Protein AF-A0A2H9P5M4-F1 (afdb_monomer)

pLDDT: mean 87.96, std 6.43, range [49.09, 94.44]

Secondary structure (DSSP, 8-state):
--S-HHHHHHHHHHHHHHH--SPPPGGGGS-SSTT-SS---STTHHHHHHHHHHHHHHHTTT----GGGG-

Sequence (71 aa):
MDIAPGKAVEKIAAKLEKDGLLKQPAWAVYKTGPARERVATEPGFWFKRAAGILRNFAANEGKPIGVQRLR

Nearest PDB structures (foldseek):
  6zu5-assembly1_ST0  TM=8.328E-01  e=1.203E-02  Paranosema locustae
  8p60-assembly1_ST0  TM=8.250E-01  e=2.560E-02  Spraguea lophii 42_110

Structure (mmCIF, N/CA/C/O backbone):
data_AF-A0A2H9P5M4-F1
#
_entry.id   AF-A0A2H9P5M4-F1
#
loop_
_atom_site.group_PDB
_atom_site.id
_atom_site.type_symbol
_atom_site.label_atom_id
_atom_site.label_alt_id
_at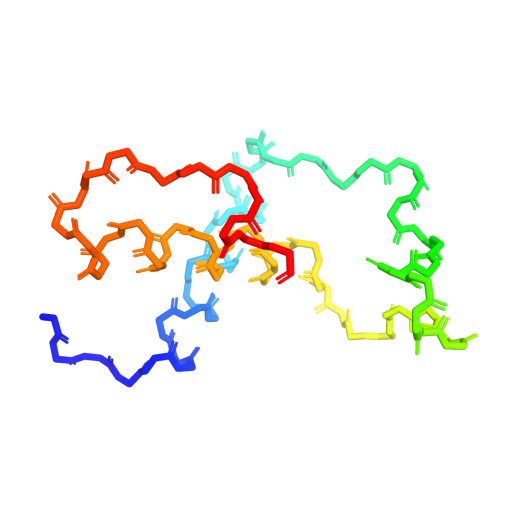om_site.label_comp_id
_atom_site.label_asym_id
_atom_site.label_entity_id
_atom_site.label_seq_id
_atom_site.pdbx_PDB_ins_code
_atom_site.Cartn_x
_atom_site.Cartn_y
_atom_site.Cartn_z
_atom_site.occupancy
_atom_site.B_iso_or_equiv
_atom_site.auth_seq_id
_atom_site.auth_comp_id
_atom_site.auth_asym_id
_atom_site.auth_atom_id
_atom_site.pdbx_PDB_model_num
ATOM 1 N N . MET A 1 1 ? -3.094 -2.691 18.897 1.00 49.09 1 MET A N 1
ATOM 2 C CA . MET A 1 1 ? -3.313 -3.901 18.070 1.00 49.09 1 MET A CA 1
ATOM 3 C C . MET A 1 1 ? -2.093 -4.791 18.220 1.00 49.09 1 MET A C 1
ATOM 5 O O . MET A 1 1 ? -1.039 -4.425 17.717 1.00 49.09 1 MET A O 1
ATOM 9 N N . ASP A 1 2 ? -2.223 -5.908 18.935 1.00 69.31 2 ASP A N 1
ATOM 10 C CA . ASP A 1 2 ? -1.133 -6.863 19.188 1.00 69.31 2 ASP A CA 1
ATOM 11 C C . ASP A 1 2 ? -0.957 -7.818 17.989 1.00 69.31 2 ASP A C 1
ATOM 13 O O . ASP A 1 2 ? -1.290 -8.997 18.019 1.00 69.31 2 ASP A O 1
ATOM 17 N N . ILE A 1 3 ? -0.580 -7.266 16.832 1.00 78.25 3 ILE A N 1
ATOM 18 C CA . ILE A 1 3 ? -0.285 -8.037 15.618 1.00 78.25 3 ILE A CA 1
ATOM 19 C C . ILE A 1 3 ? 1.008 -7.483 15.039 1.00 78.25 3 ILE A C 1
ATOM 21 O O . ILE A 1 3 ? 1.124 -6.278 14.807 1.00 78.25 3 ILE A O 1
ATOM 25 N N . ALA A 1 4 ? 1.965 -8.371 14.764 1.00 88.31 4 ALA A N 1
ATOM 26 C CA . ALA A 1 4 ? 3.208 -7.995 14.106 1.00 88.31 4 ALA A CA 1
ATOM 27 C C . ALA A 1 4 ? 2.911 -7.252 12.784 1.00 88.31 4 ALA A C 1
ATOM 29 O O . ALA A 1 4 ? 2.066 -7.706 12.004 1.00 88.31 4 ALA A O 1
ATOM 30 N N . PRO A 1 5 ? 3.598 -6.133 12.493 1.00 84.75 5 PRO A N 1
ATOM 31 C CA . PRO A 1 5 ? 3.241 -5.245 11.388 1.00 84.75 5 PRO A CA 1
ATOM 32 C C . PRO A 1 5 ? 3.216 -5.953 10.027 1.00 84.75 5 PRO A C 1
ATOM 34 O O . PRO A 1 5 ? 2.309 -5.702 9.238 1.00 84.75 5 PRO A O 1
ATOM 37 N N . GLY A 1 6 ? 4.140 -6.888 9.778 1.00 86.75 6 GLY A N 1
ATOM 38 C CA . GLY A 1 6 ? 4.144 -7.698 8.554 1.00 86.75 6 GLY A CA 1
ATOM 39 C C . GLY A 1 6 ? 2.881 -8.552 8.403 1.00 86.75 6 GLY A C 1
ATOM 40 O O . GLY A 1 6 ? 2.191 -8.458 7.392 1.00 86.75 6 GLY A O 1
ATOM 41 N N . LYS A 1 7 ? 2.499 -9.288 9.457 1.00 90.19 7 LYS A N 1
ATOM 42 C CA . LYS A 1 7 ? 1.281 -10.119 9.460 1.00 90.19 7 LYS A CA 1
ATOM 43 C C . LYS A 1 7 ? 0.007 -9.292 9.282 1.00 90.19 7 LYS A C 1
ATOM 45 O O . LYS A 1 7 ? -0.957 -9.766 8.684 1.00 90.19 7 LYS A O 1
ATOM 50 N N . ALA A 1 8 ? -0.022 -8.067 9.810 1.00 90.56 8 ALA A N 1
ATOM 51 C CA . ALA A 1 8 ? -1.151 -7.162 9.612 1.00 90.56 8 ALA A CA 1
ATOM 52 C C . ALA A 1 8 ? -1.298 -6.777 8.131 1.00 90.56 8 ALA A C 1
ATOM 54 O O . ALA A 1 8 ? -2.400 -6.851 7.589 1.00 90.56 8 ALA A O 1
ATOM 55 N N . VAL A 1 9 ? -0.191 -6.433 7.465 1.00 93.19 9 VAL A N 1
ATOM 56 C CA . VAL A 1 9 ? -0.183 -6.092 6.034 1.00 93.19 9 VAL A CA 1
ATOM 57 C C . VAL A 1 9 ? -0.655 -7.269 5.182 1.00 93.19 9 VAL A C 1
ATOM 59 O O . VAL A 1 9 ? -1.502 -7.077 4.316 1.00 93.19 9 VAL A O 1
ATOM 62 N N . GLU A 1 10 ? -0.183 -8.487 5.454 1.00 92.75 10 GLU A N 1
ATOM 63 C CA . GLU A 1 10 ? -0.589 -9.686 4.707 1.00 92.75 10 GLU A CA 1
ATOM 64 C C . GLU A 1 10 ? -2.091 -9.969 4.825 1.00 92.75 10 GLU A C 1
ATOM 66 O O . GLU A 1 10 ? -2.767 -10.187 3.819 1.00 92.75 10 GLU A O 1
ATOM 71 N N . LYS A 1 11 ? -2.640 -9.908 6.045 1.00 92.81 11 LYS A N 1
ATOM 72 C CA . LYS A 1 11 ? -4.075 -10.127 6.278 1.00 92.81 11 LYS A CA 1
ATOM 73 C C . LYS A 1 11 ? -4.940 -9.073 5.589 1.00 92.81 11 LYS A C 1
ATOM 75 O O . LYS A 1 11 ? -5.968 -9.415 5.008 1.00 92.81 11 LYS A O 1
ATOM 80 N N . ILE A 1 12 ? -4.536 -7.804 5.656 1.00 93.25 12 ILE A N 1
ATOM 81 C CA . ILE A 1 12 ? -5.268 -6.707 5.013 1.00 93.25 12 ILE A CA 1
ATOM 82 C C . ILE A 1 12 ? -5.182 -6.842 3.489 1.00 93.25 12 ILE A C 1
ATOM 84 O O . ILE A 1 12 ? -6.198 -6.692 2.821 1.00 93.25 12 ILE A O 1
ATOM 88 N N . ALA A 1 13 ? -4.013 -7.182 2.940 1.00 93.25 13 ALA A N 1
ATOM 89 C CA . ALA A 1 13 ? -3.833 -7.386 1.504 1.00 93.25 13 ALA A CA 1
ATOM 90 C C . ALA A 1 13 ? -4.727 -8.515 0.972 1.00 93.25 13 ALA A C 1
ATOM 92 O O . ALA A 1 13 ? -5.463 -8.302 0.014 1.00 93.25 13 ALA A O 1
ATOM 93 N N . ALA A 1 14 ? -4.745 -9.668 1.649 1.00 92.50 14 ALA A N 1
ATOM 94 C CA . ALA A 1 14 ? -5.611 -10.787 1.279 1.00 92.50 14 ALA A CA 1
ATOM 95 C C . ALA A 1 14 ? -7.104 -10.428 1.358 1.00 92.50 14 ALA A C 1
ATOM 97 O O . ALA A 1 14 ? -7.905 -10.916 0.565 1.00 92.50 14 ALA A O 1
ATOM 98 N N . LYS A 1 15 ? -7.495 -9.572 2.310 1.00 93.06 15 LYS A N 1
ATOM 99 C CA . LYS A 1 15 ? -8.870 -9.072 2.397 1.00 93.06 15 LYS A CA 1
ATOM 100 C C . LYS A 1 15 ? -9.198 -8.113 1.249 1.00 93.06 15 LYS A C 1
ATOM 102 O O . LYS A 1 15 ? -10.234 -8.274 0.622 1.00 93.06 15 LYS A O 1
ATOM 107 N N . LEU A 1 16 ? -8.306 -7.171 0.933 1.00 92.06 16 LEU A N 1
ATOM 108 C CA . LEU A 1 16 ? -8.484 -6.227 -0.178 1.00 92.06 16 LEU A CA 1
ATOM 109 C C . LEU A 1 16 ? -8.613 -6.934 -1.531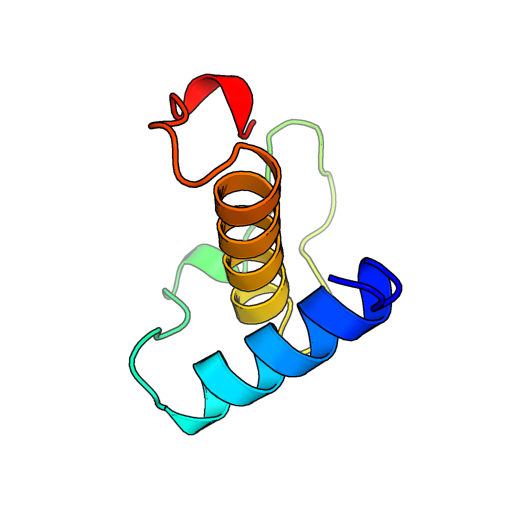 1.00 92.06 16 LEU A C 1
ATOM 111 O O . LEU A 1 16 ? -9.392 -6.499 -2.376 1.00 92.06 16 LEU A O 1
ATOM 115 N N . GLU A 1 17 ? -7.860 -8.014 -1.724 1.00 90.31 17 GLU A N 1
ATOM 116 C CA . GLU A 1 17 ? -7.935 -8.844 -2.923 1.00 90.31 17 GLU A CA 1
ATOM 117 C C . GLU A 1 17 ? -9.278 -9.584 -3.018 1.00 90.31 17 GLU A C 1
ATOM 119 O O . GLU A 1 17 ? -9.915 -9.565 -4.069 1.00 90.31 17 GLU A O 1
ATOM 124 N N . LYS A 1 18 ? -9.754 -10.167 -1.907 1.00 92.00 18 LYS A N 1
ATOM 125 C CA . LYS A 1 18 ? -11.049 -10.869 -1.842 1.00 92.00 18 LYS A CA 1
ATOM 126 C C . LYS A 1 18 ? -12.251 -9.946 -2.010 1.00 92.00 18 LYS A C 1
ATOM 128 O O . LYS A 1 18 ? -13.200 -10.313 -2.693 1.00 92.00 18 LYS A O 1
ATOM 133 N N . ASP A 1 19 ? -12.213 -8.768 -1.392 1.00 90.19 19 ASP A N 1
ATOM 134 C CA . ASP A 1 19 ? -13.324 -7.814 -1.418 1.00 90.19 19 ASP A CA 1
ATOM 135 C C . ASP A 1 19 ? -13.490 -7.176 -2.813 1.00 90.19 19 ASP A C 1
ATOM 137 O O . ASP A 1 19 ? -14.530 -6.593 -3.108 1.00 90.19 19 ASP A O 1
ATOM 141 N N . GLY A 1 20 ? -12.472 -7.253 -3.685 1.00 85.88 20 GLY A N 1
ATOM 142 C CA . GLY A 1 20 ? -12.531 -6.773 -5.074 1.00 85.88 20 GLY A CA 1
ATOM 143 C C . GLY A 1 20 ? -12.680 -5.251 -5.233 1.00 85.88 20 GLY A C 1
ATOM 144 O O . GLY A 1 20 ? -12.795 -4.754 -6.356 1.00 85.88 20 GLY A O 1
ATOM 145 N N . LEU A 1 21 ? -12.659 -4.503 -4.124 1.00 84.06 21 LEU A N 1
ATOM 146 C CA . LEU A 1 21 ? -12.814 -3.044 -4.074 1.00 84.06 21 LEU A CA 1
ATOM 147 C C . LEU A 1 21 ? -11.643 -2.305 -4.727 1.00 84.06 21 LEU A C 1
ATOM 149 O O . LEU A 1 21 ? -11.808 -1.211 -5.264 1.00 84.06 21 LEU A O 1
ATOM 153 N N . LEU A 1 22 ? -10.450 -2.898 -4.676 1.00 87.62 22 LEU A N 1
ATOM 154 C CA . LEU A 1 22 ? -9.238 -2.341 -5.255 1.00 87.62 22 LEU A CA 1
ATOM 155 C C . LEU A 1 22 ? -8.852 -3.168 -6.481 1.00 87.62 22 LEU A C 1
ATOM 157 O O . LEU A 1 22 ? -8.500 -4.336 -6.362 1.00 87.62 22 LEU A O 1
ATOM 161 N N . LYS A 1 23 ? -8.869 -2.562 -7.667 1.00 87.81 23 LYS A N 1
ATOM 162 C CA . LYS A 1 23 ? -8.317 -3.192 -8.872 1.00 87.81 23 LYS A CA 1
ATOM 163 C C . LYS A 1 23 ? -6.899 -2.698 -9.095 1.00 87.81 23 LYS A C 1
ATOM 165 O O . LYS A 1 23 ? -6.619 -1.509 -8.934 1.00 87.81 23 LYS A O 1
ATOM 170 N N . GLN A 1 24 ? -6.003 -3.609 -9.462 1.00 87.62 24 GLN A N 1
ATOM 171 C CA . GLN A 1 24 ? -4.663 -3.223 -9.879 1.00 87.62 24 GLN A CA 1
ATOM 172 C C . GLN A 1 24 ? -4.767 -2.400 -11.173 1.00 87.62 24 GLN A C 1
ATOM 174 O O . GLN A 1 24 ? -5.333 -2.886 -12.154 1.00 87.62 24 GLN A O 1
ATOM 179 N N . PRO A 1 25 ? -4.255 -1.158 -11.202 1.00 89.81 25 PRO A N 1
ATOM 180 C CA . PRO A 1 25 ? -4.286 -0.354 -12.410 1.00 89.81 25 PRO A CA 1
ATOM 181 C C . PRO A 1 25 ? -3.257 -0.868 -13.421 1.00 89.81 25 PRO A C 1
ATOM 183 O O . PRO A 1 25 ? -2.220 -1.416 -13.044 1.00 89.81 25 PRO A O 1
ATOM 186 N N . ALA A 1 26 ? -3.505 -0.632 -14.711 1.00 87.81 26 ALA A N 1
ATOM 187 C CA . ALA A 1 26 ? -2.639 -1.108 -15.793 1.00 87.81 26 ALA A CA 1
ATOM 188 C C . ALA A 1 26 ? -1.177 -0.647 -15.642 1.00 87.81 26 ALA A C 1
ATOM 190 O O . ALA A 1 26 ? -0.254 -1.403 -15.917 1.00 87.81 26 ALA A O 1
ATOM 191 N N . TRP A 1 27 ? -0.949 0.566 -15.129 1.00 86.75 27 TRP A N 1
ATOM 192 C CA . TRP A 1 27 ? 0.393 1.118 -14.930 1.00 86.75 27 TRP A CA 1
ATOM 193 C C . TRP A 1 27 ? 1.147 0.524 -13.730 1.00 86.75 27 TRP A C 1
ATOM 195 O O . TRP A 1 27 ? 2.338 0.778 -13.565 1.00 86.75 27 TRP A O 1
ATOM 205 N N . ALA A 1 28 ? 0.499 -0.273 -12.878 1.00 85.94 28 ALA A N 1
ATOM 206 C CA . ALA A 1 28 ? 1.150 -0.861 -11.708 1.00 85.94 28 ALA A CA 1
ATOM 207 C C . ALA A 1 28 ? 2.302 -1.815 -12.092 1.00 85.94 28 ALA A C 1
ATOM 209 O O . ALA A 1 28 ? 3.169 -2.086 -11.271 1.00 85.94 28 ALA A O 1
ATOM 210 N N . VAL A 1 29 ? 2.352 -2.274 -13.345 1.00 83.06 29 VAL A N 1
ATOM 211 C CA . VAL A 1 29 ? 3.447 -3.096 -13.885 1.00 83.06 29 VAL A CA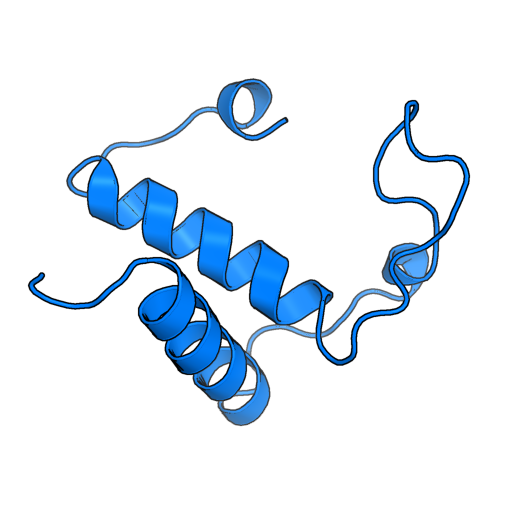 1
ATOM 212 C C . VAL A 1 29 ? 4.769 -2.338 -14.053 1.00 83.06 29 VAL A C 1
ATOM 214 O O . VAL A 1 29 ? 5.797 -2.969 -14.269 1.00 83.06 29 VAL A O 1
ATOM 217 N N . TYR A 1 30 ? 4.773 -1.005 -13.950 1.00 86.44 30 TYR A N 1
ATOM 218 C CA . TYR A 1 30 ? 5.982 -0.185 -14.061 1.00 86.44 30 TYR A CA 1
ATOM 219 C C . TYR A 1 30 ? 6.671 0.045 -12.705 1.00 86.44 30 TYR A C 1
ATOM 221 O O . TYR A 1 30 ? 6.150 -0.274 -11.632 1.00 86.44 30 TYR A O 1
A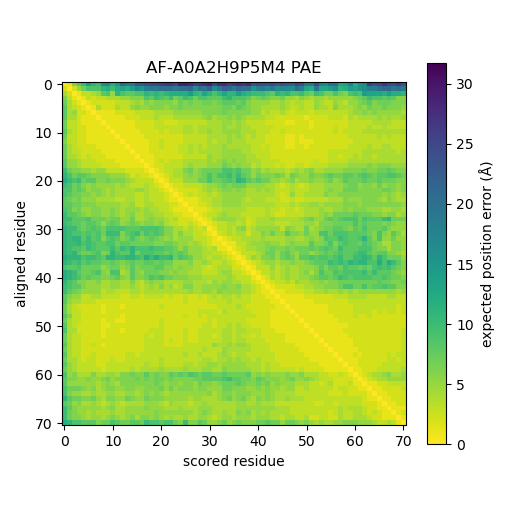TOM 229 N N . LYS A 1 31 ? 7.885 0.616 -12.749 1.00 81.81 31 LYS A N 1
ATOM 230 C CA . LYS A 1 31 ? 8.678 0.920 -11.549 1.00 81.81 31 LYS A CA 1
ATOM 231 C C . LYS A 1 31 ? 7.903 1.806 -10.573 1.00 81.81 31 LYS A C 1
ATOM 233 O O . LYS A 1 31 ? 7.183 2.723 -10.957 1.00 81.81 31 LYS A O 1
ATOM 238 N N . THR A 1 32 ? 8.083 1.545 -9.283 1.00 84.62 32 THR A N 1
ATOM 239 C CA . THR A 1 32 ? 7.255 2.140 -8.225 1.00 84.62 32 THR A CA 1
ATOM 240 C C . THR A 1 32 ? 7.757 3.501 -7.736 1.00 84.62 32 THR A C 1
ATOM 242 O O . THR A 1 32 ? 7.098 4.121 -6.908 1.00 84.62 32 THR A O 1
ATOM 245 N N . GLY A 1 33 ? 8.919 3.951 -8.216 1.00 83.12 33 GLY A N 1
ATOM 246 C CA . GLY A 1 33 ? 9.533 5.228 -7.864 1.00 83.12 33 GLY A CA 1
ATOM 247 C C . GLY A 1 33 ? 10.791 5.504 -8.696 1.00 83.12 33 GLY A C 1
ATOM 248 O O . GLY A 1 33 ? 11.311 4.588 -9.337 1.00 83.12 33 GLY A O 1
ATOM 249 N N . PRO A 1 34 ? 11.298 6.749 -8.697 1.00 82.75 34 PRO A N 1
ATOM 250 C CA . PRO A 1 34 ? 12.455 7.140 -9.505 1.00 82.75 34 PRO A CA 1
ATOM 251 C C . PRO A 1 34 ? 13.731 6.382 -9.117 1.00 82.75 34 PRO A C 1
ATOM 253 O O . PRO A 1 34 ? 14.489 6.004 -10.002 1.00 82.75 34 PRO A O 1
ATOM 256 N N . ALA A 1 35 ? 13.908 6.085 -7.825 1.00 85.06 35 ALA A N 1
ATOM 257 C CA . ALA A 1 35 ? 15.052 5.346 -7.287 1.00 85.06 35 ALA A CA 1
ATOM 258 C C . ALA A 1 35 ? 14.983 3.819 -7.503 1.00 85.06 35 ALA A C 1
ATOM 260 O O . ALA A 1 35 ? 15.872 3.095 -7.065 1.00 85.06 35 ALA A O 1
ATOM 261 N N . ARG A 1 36 ? 13.914 3.294 -8.120 1.00 83.38 36 ARG A N 1
ATOM 262 C CA . ARG A 1 36 ? 13.765 1.855 -8.385 1.00 83.38 36 ARG A CA 1
ATOM 263 C C . ARG A 1 36 ? 14.126 1.554 -9.833 1.00 83.38 36 ARG A C 1
ATOM 265 O O . ARG A 1 36 ? 13.475 2.049 -10.747 1.00 83.38 36 ARG A O 1
ATOM 272 N N . GLU A 1 37 ? 15.118 0.693 -10.030 1.00 84.06 37 GLU A N 1
ATOM 273 C CA . GLU A 1 37 ? 15.515 0.223 -11.365 1.00 84.06 37 GLU A CA 1
ATOM 274 C C . GLU A 1 37 ? 14.633 -0.925 -11.872 1.00 84.06 37 GLU A C 1
ATOM 276 O O . GLU A 1 37 ? 14.446 -1.083 -13.075 1.0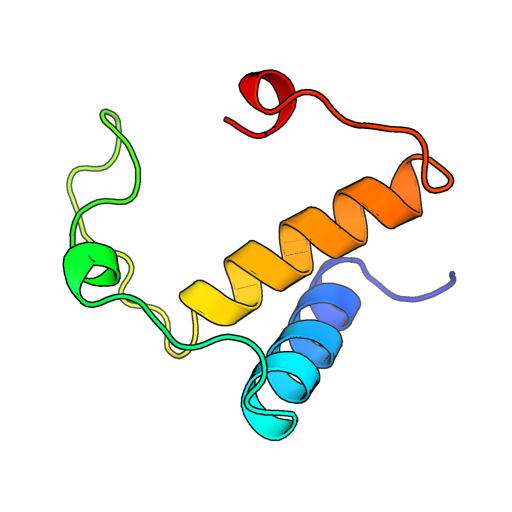0 84.06 37 GLU A O 1
ATOM 281 N N . ARG A 1 38 ? 14.055 -1.715 -10.958 1.00 83.50 38 ARG A N 1
ATOM 282 C CA . ARG A 1 38 ? 13.219 -2.881 -11.275 1.00 83.50 38 ARG A CA 1
ATOM 283 C C . ARG A 1 38 ? 11.776 -2.690 -10.822 1.00 83.50 38 ARG A C 1
ATOM 285 O O . ARG A 1 38 ? 11.489 -1.989 -9.847 1.00 83.50 38 ARG A O 1
ATOM 292 N N . VAL A 1 39 ? 10.873 -3.342 -11.546 1.00 85.81 39 VAL A N 1
ATOM 293 C CA . VAL A 1 39 ? 9.448 -3.437 -11.208 1.00 85.81 39 VAL A CA 1
ATOM 294 C C . VAL A 1 39 ? 9.249 -4.325 -9.979 1.00 85.81 39 VAL A C 1
ATOM 296 O O . VAL A 1 39 ? 10.114 -5.132 -9.634 1.00 85.81 39 VAL A O 1
ATOM 299 N N . ALA A 1 40 ? 8.117 -4.171 -9.294 1.00 85.62 40 ALA A N 1
ATOM 300 C CA . ALA A 1 40 ? 7.781 -5.051 -8.183 1.00 85.62 40 ALA A CA 1
ATOM 301 C C . ALA A 1 40 ? 7.428 -6.446 -8.723 1.00 85.62 40 ALA A C 1
ATOM 303 O O . ALA A 1 40 ? 6.476 -6.592 -9.482 1.00 85.62 40 ALA A O 1
ATOM 304 N N . THR A 1 41 ? 8.203 -7.459 -8.335 1.00 85.12 41 THR A N 1
ATOM 305 C CA . THR A 1 41 ? 8.004 -8.861 -8.748 1.00 85.12 41 THR A CA 1
ATOM 306 C C . THR A 1 41 ? 7.167 -9.664 -7.759 1.00 85.12 41 THR A C 1
ATOM 308 O O . THR A 1 41 ? 6.803 -10.803 -8.034 1.00 85.12 41 THR A O 1
ATOM 311 N N . GLU A 1 42 ? 6.876 -9.092 -6.593 1.00 85.56 42 GLU A N 1
ATOM 312 C CA . GLU A 1 42 ? 6.132 -9.779 -5.550 1.00 85.56 42 GLU A CA 1
ATOM 313 C C . GLU A 1 42 ? 4.653 -9.958 -5.956 1.00 85.56 42 GLU A C 1
ATOM 315 O O . GLU A 1 42 ? 3.995 -8.978 -6.330 1.00 85.56 42 GLU A O 1
ATOM 320 N N . PRO A 1 43 ? 4.093 -11.177 -5.858 1.00 82.62 43 PRO A N 1
ATOM 321 C CA . PRO A 1 43 ? 2.676 -11.405 -6.113 1.00 82.62 43 PRO A CA 1
ATOM 322 C C . PRO A 1 43 ? 1.806 -10.556 -5.182 1.00 82.62 43 PRO A C 1
ATOM 324 O O . PRO A 1 43 ? 2.064 -10.466 -3.978 1.00 82.62 43 PRO A O 1
ATOM 327 N N . GLY A 1 44 ? 0.783 -9.908 -5.740 1.00 85.81 44 GLY A N 1
ATOM 328 C CA . GLY A 1 44 ? -0.127 -9.065 -4.964 1.00 85.81 44 GLY A CA 1
ATOM 329 C C . GLY A 1 44 ? 0.525 -7.815 -4.357 1.00 85.81 44 GLY A C 1
ATOM 330 O O . GLY A 1 44 ? -0.045 -7.226 -3.434 1.00 85.81 44 GLY A O 1
ATOM 331 N N . PHE A 1 45 ? 1.690 -7.367 -4.859 1.00 90.38 45 PHE A N 1
ATOM 332 C CA . PHE A 1 45 ? 2.391 -6.198 -4.303 1.00 90.38 45 PHE A CA 1
ATOM 333 C C . PHE A 1 45 ? 1.487 -4.956 -4.228 1.00 90.38 45 PHE A C 1
ATOM 335 O O . PHE A 1 45 ? 1.659 -4.118 -3.343 1.00 90.38 45 PHE A O 1
ATOM 342 N N . TRP A 1 46 ? 0.532 -4.816 -5.157 1.00 91.81 46 TRP A N 1
ATOM 343 C CA . TRP A 1 46 ? -0.398 -3.690 -5.197 1.00 91.81 46 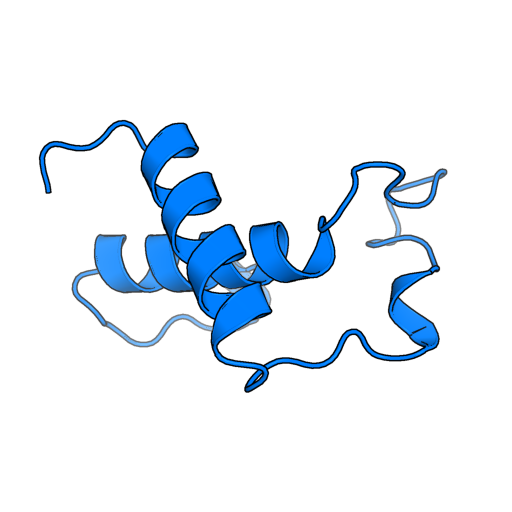TRP A CA 1
ATOM 344 C C . TRP A 1 46 ? -1.276 -3.642 -3.941 1.00 91.81 46 TRP A C 1
ATOM 346 O O . TRP A 1 46 ? -1.361 -2.609 -3.273 1.00 91.81 46 TRP A O 1
ATOM 356 N N . PHE A 1 47 ? -1.841 -4.789 -3.560 1.00 93.00 47 PHE A N 1
ATOM 357 C CA . PHE A 1 47 ? -2.651 -4.938 -2.353 1.00 93.00 47 PHE A CA 1
ATOM 358 C C . PHE A 1 47 ? -1.817 -4.768 -1.086 1.00 93.00 47 PHE A C 1
ATOM 360 O O . PHE A 1 47 ? -2.254 -4.103 -0.150 1.00 93.00 47 PHE A O 1
ATOM 367 N N . LYS A 1 48 ? -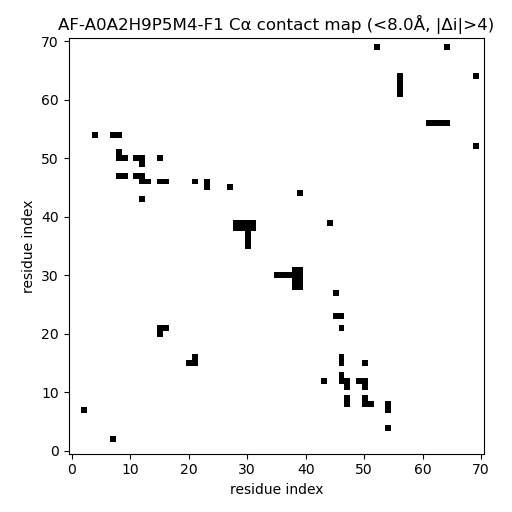0.583 -5.285 -1.073 1.00 92.56 48 LYS A N 1
ATOM 368 C CA . LYS A 1 48 ? 0.360 -5.066 0.035 1.00 92.56 48 LYS A CA 1
ATOM 369 C C . LYS A 1 48 ? 0.729 -3.591 0.200 1.00 92.56 48 LYS A C 1
ATOM 371 O O . LYS A 1 48 ? 0.797 -3.108 1.329 1.00 92.56 48 LYS A O 1
ATOM 376 N N . ARG A 1 49 ? 0.890 -2.843 -0.900 1.00 92.00 49 ARG A N 1
ATOM 377 C CA . ARG A 1 49 ? 1.116 -1.389 -0.850 1.00 92.00 49 ARG A CA 1
ATOM 378 C C . ARG A 1 49 ? -0.071 -0.661 -0.217 1.00 92.00 49 ARG A C 1
ATOM 380 O O . ARG A 1 49 ? 0.126 0.131 0.702 1.00 92.00 49 ARG A O 1
ATOM 387 N N . ALA A 1 50 ? -1.292 -0.962 -0.659 1.00 93.81 50 ALA A N 1
ATOM 388 C CA . ALA A 1 50 ? -2.508 -0.384 -0.087 1.00 93.81 50 ALA A CA 1
ATOM 389 C C . ALA A 1 50 ? -2.681 -0.748 1.400 1.00 93.81 50 ALA A C 1
ATOM 391 O O . ALA A 1 50 ? -2.958 0.119 2.229 1.00 93.81 50 ALA A O 1
ATOM 392 N N . ALA A 1 51 ? -2.430 -2.008 1.761 1.00 94.44 51 ALA A N 1
ATOM 393 C CA . ALA A 1 51 ? -2.456 -2.480 3.140 1.00 94.44 51 ALA A CA 1
ATOM 394 C C . ALA A 1 51 ? -1.442 -1.747 4.036 1.00 94.44 51 ALA A C 1
ATOM 396 O O . ALA A 1 51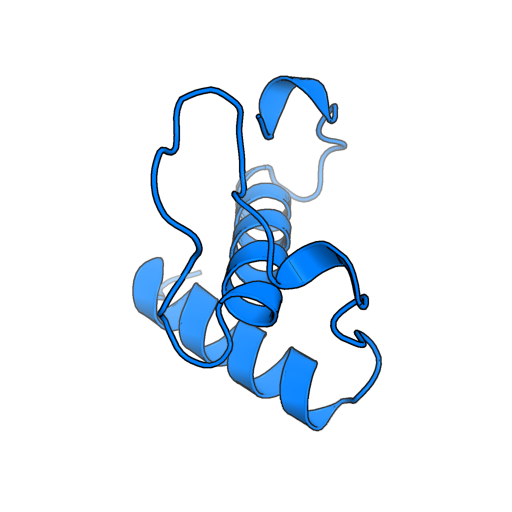 ? -1.766 -1.391 5.169 1.00 94.44 51 ALA A O 1
ATOM 397 N N . GLY A 1 52 ? -0.240 -1.463 3.526 1.00 93.25 52 GLY A N 1
ATOM 398 C CA . GLY A 1 52 ? 0.766 -0.662 4.225 1.00 93.25 52 GLY A CA 1
ATOM 399 C C . GLY A 1 52 ? 0.297 0.765 4.523 1.00 93.25 52 GLY A C 1
ATOM 400 O O . GLY A 1 52 ? 0.491 1.251 5.638 1.00 93.25 52 GLY A O 1
ATOM 401 N N . ILE A 1 53 ? -0.381 1.409 3.566 1.00 93.19 53 ILE A N 1
ATOM 402 C CA . ILE A 1 53 ? -0.969 2.747 3.750 1.00 93.19 53 ILE A CA 1
ATOM 403 C C . ILE A 1 53 ? -2.052 2.710 4.833 1.00 93.19 53 ILE A C 1
ATOM 405 O O . ILE A 1 53 ? -2.012 3.518 5.760 1.00 93.19 53 ILE A O 1
ATOM 409 N N . LEU A 1 54 ? -2.973 1.744 4.771 1.00 92.38 54 LEU A N 1
ATOM 410 C CA . LEU A 1 54 ? -4.036 1.584 5.771 1.00 92.38 54 LEU A CA 1
ATOM 411 C C . LEU A 1 54 ? -3.473 1.311 7.167 1.00 92.38 54 LEU A C 1
ATOM 413 O O . LEU A 1 54 ? -3.943 1.879 8.152 1.00 92.38 54 LEU A O 1
ATOM 417 N N . ARG A 1 55 ? -2.424 0.489 7.263 1.00 92.50 55 ARG A N 1
ATOM 418 C CA . ARG A 1 55 ? -1.723 0.250 8.527 1.00 92.50 55 ARG A CA 1
ATOM 419 C C . ARG A 1 55 ? -1.084 1.530 9.054 1.00 92.50 55 ARG A C 1
ATOM 421 O O . ARG A 1 55 ? -1.143 1.769 10.255 1.00 92.50 55 ARG A O 1
ATOM 428 N N . ASN A 1 56 ? -0.449 2.330 8.195 1.00 91.62 56 ASN A N 1
ATOM 429 C CA . ASN A 1 56 ? 0.156 3.604 8.589 1.00 91.62 56 ASN A CA 1
ATOM 430 C C . ASN A 1 56 ? -0.917 4.580 9.101 1.00 91.62 56 ASN A C 1
ATOM 432 O O . ASN A 1 56 ? -0.766 5.155 10.174 1.00 91.62 56 ASN A O 1
ATOM 436 N N . PHE A 1 57 ? -2.049 4.670 8.405 1.00 92.75 57 PHE A N 1
ATOM 437 C CA . PHE A 1 57 ? -3.206 5.449 8.840 1.00 92.75 57 PHE A CA 1
ATOM 438 C C . PHE A 1 57 ? -3.728 5.008 10.215 1.00 92.75 57 PHE A C 1
ATOM 440 O O . PHE A 1 57 ? -3.856 5.831 11.119 1.00 92.75 57 PHE A O 1
ATOM 447 N N . ALA A 1 58 ? -3.935 3.704 10.414 1.00 91.31 58 ALA A N 1
ATOM 448 C CA . ALA A 1 58 ? -4.370 3.156 11.698 1.00 91.31 58 ALA A CA 1
ATOM 449 C C . ALA A 1 58 ? -3.343 3.385 12.823 1.00 91.31 58 ALA A C 1
ATOM 451 O O . ALA A 1 58 ? -3.721 3.662 13.957 1.00 91.31 58 ALA A O 1
ATOM 452 N N . ALA A 1 59 ? -2.044 3.302 12.516 1.00 90.12 59 ALA A N 1
ATOM 453 C CA . ALA A 1 59 ? -0.975 3.566 13.479 1.00 90.12 59 ALA A CA 1
ATOM 454 C C . ALA A 1 59 ? -0.903 5.042 13.909 1.00 90.12 59 ALA A C 1
ATOM 456 O O . ALA A 1 59 ? -0.450 5.320 15.012 1.00 90.12 59 ALA A O 1
ATOM 457 N N . ASN A 1 60 ?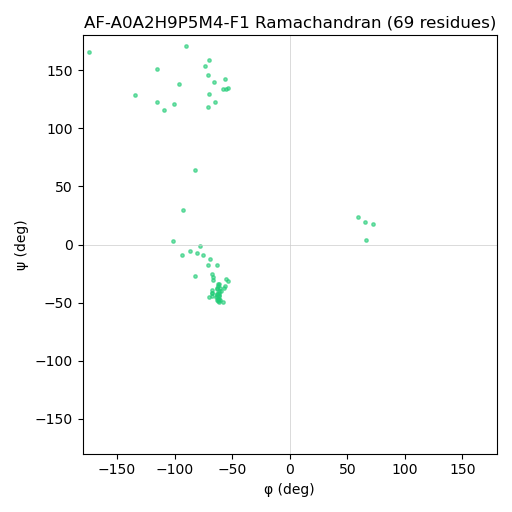 -1.379 5.972 13.073 1.00 90.62 60 ASN A N 1
ATOM 458 C CA . ASN A 1 60 ? -1.514 7.395 13.401 1.00 90.62 60 ASN A CA 1
ATOM 459 C C . ASN A 1 60 ? -2.913 7.736 13.946 1.00 90.62 60 ASN A C 1
ATOM 461 O O . ASN A 1 60 ? -3.405 8.841 13.731 1.00 90.62 60 ASN A O 1
ATOM 465 N N . GLU A 1 61 ? -3.575 6.784 14.613 1.00 90.06 61 GLU A N 1
ATOM 466 C CA . GLU A 1 61 ? -4.896 6.967 15.241 1.00 90.06 61 GLU A CA 1
ATOM 467 C C . GLU A 1 61 ? -6.000 7.391 14.251 1.00 90.06 61 GLU A C 1
ATOM 469 O O . GLU A 1 61 ? -6.990 8.007 14.635 1.00 90.06 61 GLU A O 1
ATOM 474 N N . GLY A 1 62 ? -5.833 7.101 12.957 1.00 88.12 62 GLY A N 1
ATOM 475 C CA . GLY A 1 62 ? -6.768 7.536 11.918 1.00 88.12 62 GLY A CA 1
ATOM 476 C C . GLY A 1 62 ? -6.708 9.036 11.605 1.00 88.12 62 GLY A C 1
ATOM 477 O O . GLY A 1 62 ? -7.634 9.582 11.006 1.00 88.12 62 GLY A O 1
ATOM 478 N N . LYS A 1 63 ? -5.627 9.723 11.992 1.00 91.81 63 LYS A N 1
ATOM 479 C CA . LYS A 1 63 ? -5.400 11.125 11.626 1.00 91.81 63 LYS A CA 1
ATOM 480 C C . LYS A 1 63 ? -5.061 11.235 10.131 1.00 91.81 63 LYS A C 1
ATOM 482 O O . LYS A 1 63 ? -4.389 10.351 9.592 1.00 91.81 63 LYS A O 1
ATOM 487 N N . PRO A 1 64 ? -5.471 12.315 9.443 1.00 92.69 64 PRO A N 1
ATOM 488 C CA . PRO A 1 64 ? -5.106 12.539 8.047 1.00 92.69 64 PRO A CA 1
ATOM 489 C C . PRO A 1 64 ? -3.586 12.525 7.837 1.00 92.69 64 PRO A C 1
ATOM 491 O O . PRO A 1 64 ? -2.837 13.178 8.565 1.00 92.69 64 PRO A O 1
ATOM 494 N N . ILE A 1 65 ? -3.127 11.809 6.809 1.00 92.75 65 ILE A N 1
ATOM 495 C CA . ILE A 1 65 ? -1.713 11.743 6.423 1.00 92.75 65 ILE A CA 1
ATOM 496 C C . ILE A 1 65 ? -1.565 12.359 5.036 1.00 92.75 65 ILE A C 1
ATOM 498 O O . ILE A 1 65 ? -2.192 11.917 4.075 1.00 92.75 65 ILE A O 1
ATOM 502 N N . GLY A 1 66 ? -0.715 13.379 4.921 1.00 92.19 66 GLY A N 1
ATOM 503 C CA . GLY A 1 66 ? -0.404 13.992 3.633 1.00 92.19 66 GLY A CA 1
ATOM 504 C C . GLY A 1 66 ? 0.339 13.025 2.710 1.00 92.19 66 GLY A C 1
ATOM 505 O O . GLY A 1 66 ? 1.261 12.331 3.138 1.00 92.19 66 GLY A O 1
ATOM 506 N N . VAL A 1 67 ? -0.000 13.037 1.421 1.00 90.94 67 VAL A N 1
ATOM 507 C CA . VAL A 1 67 ? 0.605 12.163 0.396 1.00 90.94 67 VAL A CA 1
ATOM 508 C C . VAL A 1 67 ? 2.130 12.275 0.319 1.00 90.94 67 VAL A C 1
ATOM 510 O O . VAL A 1 67 ? 2.804 11.300 0.005 1.00 90.94 67 VAL A O 1
ATOM 513 N N . GLN A 1 68 ? 2.698 13.437 0.652 1.00 90.38 68 GLN A N 1
ATOM 514 C CA . GLN A 1 68 ? 4.148 13.641 0.674 1.00 90.38 68 GLN A CA 1
ATOM 515 C C . GLN A 1 68 ? 4.845 12.812 1.762 1.00 90.38 68 GLN A C 1
ATOM 517 O O . GLN A 1 68 ? 5.987 12.409 1.569 1.00 90.38 68 GLN A O 1
ATOM 522 N N . ARG A 1 69 ? 4.148 12.497 2.862 1.00 88.25 69 ARG A N 1
ATOM 523 C CA . ARG A 1 69 ? 4.650 11.641 3.950 1.00 88.25 69 ARG A CA 1
ATOM 524 C C . ARG A 1 69 ? 4.547 10.143 3.634 1.00 88.25 69 ARG A C 1
ATOM 526 O O . ARG A 1 69 ? 5.025 9.336 4.421 1.00 88.25 69 ARG A O 1
ATOM 533 N N . LEU A 1 70 ? 3.896 9.783 2.524 1.00 87.12 70 LEU A N 1
ATOM 534 C CA . LEU A 1 70 ? 3.734 8.406 2.041 1.00 87.12 70 LEU A CA 1
ATOM 535 C C . LEU A 1 70 ? 4.695 8.056 0.888 1.00 87.12 70 LEU A C 1
ATOM 537 O O . LEU A 1 70 ? 4.570 6.969 0.322 1.00 87.12 70 LEU A O 1
ATOM 541 N N . ARG A 1 71 ? 5.587 8.979 0.501 1.00 81.06 71 ARG A N 1
ATOM 542 C CA . ARG A 1 71 ? 6.590 8.768 -0.554 1.00 81.06 71 ARG A CA 1
ATOM 543 C C . ARG A 1 71 ? 7.822 8.032 -0.050 1.00 81.06 71 ARG A C 1
ATOM 545 O O . ARG A 1 71 ? 8.187 8.244 1.125 1.00 81.06 71 ARG A O 1
#

Foldseek 3Di:
DPDDLVRQLVVQLVVCVVVVPDDDDPCLQDPPDPPDPHHDPDPSVVSSLVSNVVSVCVVVVNDDDDVVNSD

Radius of gyration: 13.02 Å; Cα contacts (8 Å, |Δi|>4): 45; chains: 1; bounding box: 29×25×35 Å

Solvent-accessible surface area (backbone atoms only — not comparable to full-atom values): 4486 Å² total; per-residue (Å²): 129,102,58,61,70,68,62,50,24,53,56,44,15,56,46,43,59,71,68,58,81,63,74,84,56,85,71,68,74,44,54,87,46,92,92,41,94,58,50,83,81,56,85,63,48,66,38,39,52,52,21,46,52,54,50,51,32,55,74,53,77,64,49,92,74,60,71,78,79,73,108

Mean predicted aligned error: 4.67 Å